Protein AF-A0A0A9Z5I8-F1 (afdb_monomer_lite)

pLDDT: mean 79.28, std 10.94, range [47.28, 94.31]

Structure (mmCIF, N/CA/C/O backbone):
data_AF-A0A0A9Z5I8-F1
#
_entry.id   AF-A0A0A9Z5I8-F1
#
loop_
_atom_site.group_PDB
_atom_site.id
_atom_site.type_symbol
_atom_site.label_atom_id
_atom_site.label_alt_id
_atom_site.label_comp_id
_atom_site.label_asym_id
_atom_site.label_entity_id
_atom_site.label_seq_id
_atom_site.pdbx_PDB_ins_code
_atom_site.Cartn_x
_atom_site.Cartn_y
_atom_site.Cartn_z
_atom_site.occupancy
_atom_site.B_iso_or_equiv
_atom_site.auth_seq_id
_atom_site.auth_comp_id
_atom_site.auth_asym_id
_atom_site.auth_atom_id
_atom_site.pdbx_PDB_model_num
ATOM 1 N N . GLN A 1 1 ? 18.348 8.141 -2.500 1.00 47.28 1 GLN A N 1
ATOM 2 C CA . GLN A 1 1 ? 18.117 7.289 -1.311 1.00 47.28 1 GLN A CA 1
ATOM 3 C C . GLN A 1 1 ? 17.662 5.924 -1.819 1.00 47.28 1 GLN A C 1
ATOM 5 O O . GLN A 1 1 ? 16.894 5.928 -2.778 1.00 47.28 1 GLN A O 1
ATOM 10 N N . PRO A 1 2 ? 18.162 4.792 -1.294 1.00 57.84 2 PRO A N 1
ATOM 11 C CA . PRO A 1 2 ? 17.712 3.471 -1.737 1.00 57.84 2 PRO A CA 1
ATOM 12 C C . PRO A 1 2 ? 16.200 3.335 -1.511 1.00 57.84 2 PRO A C 1
ATOM 14 O O . PRO A 1 2 ? 15.704 3.688 -0.442 1.00 57.84 2 PRO A O 1
ATOM 17 N N . GLN A 1 3 ? 15.467 2.886 -2.532 1.00 61.62 3 GLN A N 1
ATOM 18 C CA . GLN A 1 3 ? 14.035 2.622 -2.409 1.00 61.62 3 GLN A CA 1
ATOM 19 C C . GLN A 1 3 ? 13.841 1.233 -1.800 1.00 61.62 3 GLN A C 1
ATOM 21 O O . GLN A 1 3 ? 14.229 0.231 -2.396 1.00 61.62 3 GLN A O 1
ATOM 26 N N . THR A 1 4 ? 13.246 1.173 -0.612 1.00 70.88 4 THR A N 1
ATOM 27 C CA . THR A 1 4 ? 12.922 -0.095 0.047 1.00 70.88 4 THR A CA 1
ATOM 28 C C . THR A 1 4 ? 11.512 -0.519 -0.342 1.00 70.88 4 THR A C 1
ATOM 30 O O . THR A 1 4 ? 10.542 0.155 0.000 1.00 70.88 4 THR A O 1
ATOM 33 N N . PHE A 1 5 ? 11.387 -1.654 -1.029 1.00 77.62 5 PHE A N 1
ATOM 34 C CA . PHE A 1 5 ? 10.097 -2.298 -1.260 1.00 77.62 5 PHE A CA 1
ATOM 35 C C . PHE A 1 5 ? 9.810 -3.297 -0.139 1.00 77.62 5 PHE A C 1
ATOM 37 O O . PHE A 1 5 ? 10.625 -4.174 0.143 1.00 77.62 5 PHE A O 1
ATOM 44 N N . ILE A 1 6 ? 8.637 -3.185 0.485 1.00 77.94 6 ILE A N 1
ATOM 45 C CA . ILE A 1 6 ? 8.177 -4.130 1.505 1.00 77.94 6 ILE A CA 1
ATOM 46 C C . ILE A 1 6 ? 6.904 -4.791 0.989 1.00 77.94 6 ILE A C 1
ATOM 48 O O . ILE A 1 6 ? 5.877 -4.126 0.830 1.00 77.94 6 ILE A O 1
ATOM 52 N N . SER A 1 7 ? 6.987 -6.099 0.747 1.00 82.00 7 SER A N 1
ATOM 53 C CA . SER A 1 7 ? 5.865 -6.911 0.280 1.00 82.00 7 SER A CA 1
ATOM 54 C C . SER A 1 7 ? 4.723 -6.943 1.298 1.00 82.00 7 SER A C 1
ATOM 56 O O . SER A 1 7 ? 4.945 -7.000 2.507 1.00 82.00 7 SER A O 1
ATOM 58 N N . GLU A 1 8 ? 3.487 -6.950 0.799 1.00 81.00 8 GLU A N 1
ATOM 59 C CA . GLU A 1 8 ? 2.282 -7.173 1.608 1.00 81.00 8 GLU A CA 1
ATOM 60 C C . GLU A 1 8 ? 2.060 -8.657 1.941 1.00 81.00 8 GLU A C 1
ATOM 62 O O . GLU A 1 8 ? 1.270 -8.984 2.824 1.00 81.00 8 GLU A O 1
ATOM 67 N N . THR A 1 9 ? 2.754 -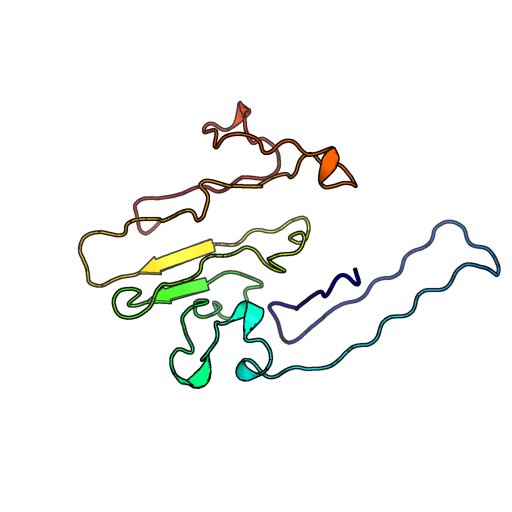9.553 1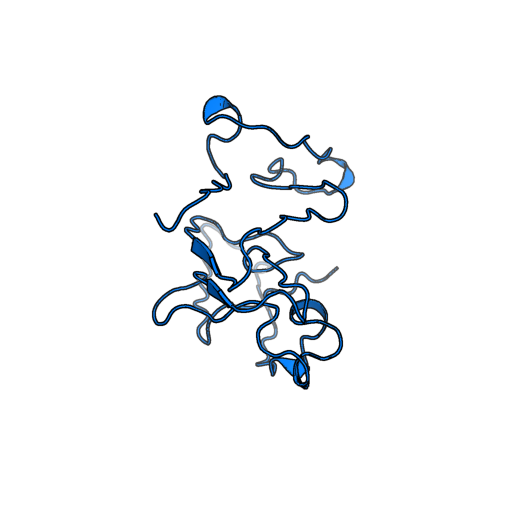.233 1.00 81.50 9 THR A N 1
ATOM 68 C CA . THR A 1 9 ? 2.610 -11.009 1.348 1.00 81.50 9 THR A CA 1
ATOM 69 C C . THR A 1 9 ? 3.960 -11.678 1.602 1.00 81.50 9 THR A C 1
ATOM 71 O O . THR A 1 9 ? 5.017 -11.086 1.372 1.00 81.50 9 THR A O 1
ATOM 74 N N . SER A 1 10 ? 3.943 -12.947 2.009 1.00 83.12 10 SER A N 1
ATOM 75 C CA . SER A 1 10 ? 5.154 -13.759 2.191 1.00 83.12 10 SER A CA 1
ATOM 76 C C . SER A 1 10 ? 5.810 -14.207 0.876 1.00 83.12 10 SER A C 1
ATOM 78 O O . SER A 1 10 ? 6.731 -15.020 0.905 1.00 83.12 10 SER A O 1
ATOM 80 N N . PHE A 1 11 ? 5.330 -13.730 -0.276 1.00 84.25 11 PHE A N 1
ATOM 81 C CA . PHE A 1 11 ? 5.817 -14.123 -1.591 1.00 84.25 11 PHE A CA 1
ATOM 82 C C . PHE A 1 11 ? 6.097 -1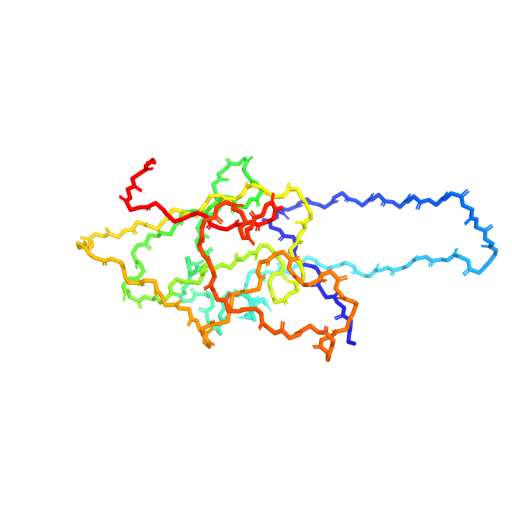2.899 -2.465 1.00 84.25 11 PHE A C 1
ATOM 84 O O . PHE A 1 11 ? 5.276 -11.990 -2.578 1.00 84.25 11 PHE A O 1
ATOM 91 N N . VAL A 1 12 ? 7.254 -12.894 -3.125 1.00 84.69 12 VAL A N 1
ATOM 92 C CA . VAL A 1 12 ? 7.626 -11.878 -4.113 1.00 84.69 12 VAL A CA 1
ATOM 93 C C . VAL A 1 12 ? 8.044 -12.595 -5.387 1.00 84.69 12 VAL A C 1
ATOM 95 O O . VAL A 1 12 ? 8.956 -13.420 -5.369 1.00 84.69 12 VAL A O 1
ATOM 98 N N . LYS A 1 13 ? 7.383 -12.275 -6.503 1.00 86.69 13 LYS A N 1
ATOM 99 C CA . LYS A 1 13 ? 7.808 -12.713 -7.834 1.00 86.69 13 LYS A CA 1
ATOM 100 C C . LYS A 1 13 ? 8.619 -11.602 -8.477 1.00 86.69 13 LYS A C 1
ATOM 102 O O . LYS A 1 13 ? 8.109 -10.505 -8.682 1.00 86.69 13 LYS A O 1
ATOM 107 N N . LEU A 1 14 ? 9.852 -11.917 -8.840 1.00 86.19 14 LEU A N 1
ATOM 108 C CA . LEU A 1 14 ? 10.732 -11.003 -9.551 1.00 86.19 14 LEU A CA 1
ATOM 109 C C . LEU A 1 14 ? 10.783 -11.412 -11.017 1.00 86.19 14 LEU A C 1
ATOM 111 O O . LEU A 1 14 ? 11.018 -12.576 -11.338 1.00 86.19 14 LEU A O 1
ATOM 115 N N . VAL A 1 15 ? 10.512 -10.457 -11.900 1.00 89.06 15 VAL A N 1
ATOM 116 C CA . VAL A 1 15 ? 10.586 -10.643 -13.348 1.00 89.06 15 VAL A CA 1
ATOM 117 C C . VAL A 1 15 ? 11.505 -9.561 -13.883 1.00 89.06 15 VAL A C 1
ATOM 119 O O . VAL A 1 15 ? 11.172 -8.381 -13.822 1.00 89.06 15 VAL A O 1
ATOM 122 N N . PHE A 1 16 ? 12.667 -9.971 -14.376 1.00 87.81 16 PHE A N 1
ATOM 123 C CA . PHE A 1 16 ? 13.596 -9.099 -15.077 1.00 87.81 16 PHE A CA 1
ATOM 124 C C . PHE A 1 16 ? 13.442 -9.347 -16.577 1.00 87.81 16 PHE A C 1
ATOM 126 O O . PHE A 1 16 ? 13.577 -10.483 -17.030 1.00 87.81 16 PHE A O 1
ATOM 133 N N . HIS A 1 17 ? 13.111 -8.299 -17.327 1.00 90.31 17 HIS A N 1
ATOM 134 C CA . HIS A 1 17 ? 12.905 -8.343 -18.775 1.00 90.31 17 HIS A CA 1
ATOM 135 C C . HIS A 1 17 ? 13.755 -7.257 -19.428 1.00 90.31 17 HIS A C 1
ATOM 137 O O . HIS A 1 17 ? 13.739 -6.118 -18.961 1.00 90.31 17 HIS A O 1
ATOM 143 N N . VAL A 1 18 ? 14.484 -7.604 -20.491 1.00 90.19 18 VAL A N 1
ATOM 144 C CA . VAL A 1 18 ? 15.332 -6.667 -21.238 1.00 90.19 18 VAL A CA 1
ATOM 145 C C . VAL A 1 18 ? 15.220 -6.950 -22.729 1.00 90.19 18 VAL A C 1
ATOM 147 O O . VAL A 1 18 ? 15.486 -8.067 -23.165 1.00 90.19 18 VAL A O 1
ATOM 150 N N . ASP A 1 19 ? 14.861 -5.928 -23.505 1.00 92.00 19 ASP A N 1
ATOM 151 C CA . ASP A 1 19 ? 14.715 -6.040 -24.962 1.00 92.00 19 ASP A CA 1
ATOM 152 C C . ASP A 1 19 ? 16.055 -5.927 -25.709 1.00 92.00 19 ASP A C 1
ATOM 154 O O . ASP A 1 19 ? 16.243 -6.547 -26.753 1.00 92.00 19 ASP A O 1
ATOM 158 N N . ASN A 1 20 ? 17.000 -5.139 -25.184 1.00 90.56 20 ASN A N 1
ATOM 159 C CA . ASN A 1 20 ? 18.335 -4.942 -25.752 1.00 90.56 20 ASN A CA 1
ATOM 160 C C . ASN A 1 20 ? 19.336 -4.642 -24.624 1.00 90.56 20 ASN A C 1
ATOM 162 O O . ASN A 1 20 ? 19.046 -3.805 -23.769 1.00 90.56 20 ASN A O 1
ATOM 166 N N . PHE A 1 21 ? 20.490 -5.313 -24.601 1.00 91.56 21 PHE A N 1
ATOM 167 C CA . PHE A 1 21 ? 21.481 -5.173 -23.530 1.00 91.56 21 PHE A CA 1
ATOM 168 C C . PHE A 1 21 ? 22.919 -5.176 -24.047 1.00 91.56 21 PHE A C 1
ATOM 170 O O . PHE A 1 21 ? 23.228 -5.720 -25.107 1.00 91.56 21 PHE A O 1
ATOM 177 N N . THR A 1 22 ? 23.799 -4.585 -23.245 1.00 91.56 22 THR A N 1
ATOM 178 C CA . THR A 1 22 ? 25.256 -4.638 -23.409 1.00 91.56 22 THR A CA 1
ATOM 179 C C . THR A 1 22 ? 25.901 -5.304 -22.194 1.00 91.56 22 THR A C 1
ATOM 181 O O . THR A 1 22 ? 25.255 -5.577 -21.182 1.00 91.56 22 THR A O 1
ATOM 184 N N . ASP A 1 23 ? 27.208 -5.498 -22.264 1.00 85.00 23 ASP A N 1
ATOM 185 C CA . ASP A 1 23 ? 28.110 -5.929 -21.196 1.00 85.00 23 ASP A CA 1
ATOM 186 C C . ASP A 1 23 ? 28.136 -5.001 -19.961 1.00 85.00 23 ASP A C 1
ATOM 188 O O . ASP A 1 23 ? 28.665 -5.380 -18.918 1.00 85.00 23 ASP A O 1
ATOM 192 N N . GLN A 1 24 ? 27.495 -3.829 -20.024 1.00 85.50 24 GLN A N 1
ATOM 193 C CA . GLN A 1 24 ? 27.290 -2.935 -18.876 1.00 85.50 24 GLN A CA 1
ATOM 194 C C . GLN A 1 24 ? 25.885 -3.031 -18.258 1.00 85.50 24 GLN A C 1
ATOM 196 O O . GLN A 1 24 ? 25.515 -2.200 -17.431 1.00 85.50 24 GLN A O 1
ATOM 201 N N . THR A 1 25 ? 25.092 -4.038 -18.633 1.00 86.62 25 THR A N 1
ATOM 202 C CA . THR A 1 25 ? 23.730 -4.222 -18.112 1.00 86.62 25 THR A CA 1
ATOM 203 C C . THR A 1 25 ? 23.726 -5.252 -16.987 1.00 86.62 25 THR A C 1
ATOM 205 O O . THR A 1 25 ? 23.826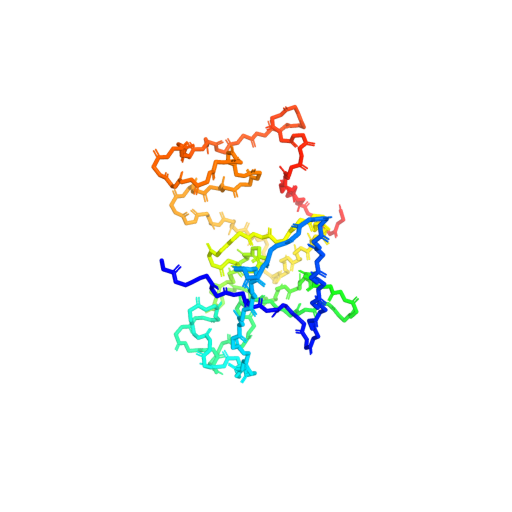 -6.452 -17.231 1.00 86.62 25 THR A O 1
ATOM 208 N N . TYR A 1 26 ? 23.588 -4.797 -15.744 1.00 85.81 26 TYR A N 1
ATOM 209 C CA . TYR A 1 26 ? 23.466 -5.663 -14.571 1.00 85.81 26 TYR A CA 1
ATOM 210 C C . TYR A 1 26 ? 22.397 -5.130 -13.613 1.00 85.81 26 TYR A C 1
ATOM 212 O O . TYR A 1 26 ? 22.154 -3.927 -13.536 1.00 85.81 26 TYR A O 1
ATOM 220 N N . PHE A 1 27 ? 21.759 -6.035 -12.872 1.00 86.56 27 PHE A N 1
ATOM 221 C CA . PHE A 1 27 ? 20.886 -5.696 -11.752 1.00 86.56 27 PHE A CA 1
ATOM 222 C C . PHE A 1 27 ? 21.342 -6.474 -10.519 1.00 86.56 27 PHE A C 1
ATOM 224 O O . PHE A 1 27 ? 21.795 -7.612 -10.622 1.00 86.56 27 PHE A O 1
ATOM 231 N N . SER A 1 28 ? 21.229 -5.852 -9.351 1.00 86.94 28 SER A N 1
ATOM 232 C CA . SER A 1 28 ? 21.475 -6.494 -8.065 1.00 86.94 28 SER A CA 1
ATOM 233 C C . SER A 1 28 ? 20.542 -5.885 -7.029 1.00 86.94 28 SER A C 1
ATOM 235 O O . SER A 1 28 ? 20.273 -4.683 -7.062 1.00 86.94 28 SER A O 1
ATOM 237 N N . PHE A 1 29 ? 20.039 -6.714 -6.126 1.00 86.19 29 PHE A N 1
ATOM 238 C CA . PHE A 1 29 ? 19.320 -6.279 -4.940 1.00 86.19 29 PHE A CA 1
ATOM 239 C C . PHE A 1 29 ? 19.589 -7.274 -3.814 1.00 86.19 29 PHE A C 1
ATOM 241 O O . PHE A 1 29 ? 19.727 -8.476 -4.045 1.00 86.19 29 PHE A O 1
ATOM 248 N N . ASP A 1 30 ? 19.607 -6.764 -2.591 1.00 87.69 30 ASP A N 1
ATOM 249 C CA . ASP A 1 30 ? 19.636 -7.574 -1.383 1.00 87.69 30 ASP A CA 1
ATOM 250 C C . ASP A 1 30 ? 18.207 -7.779 -0.874 1.00 87.69 30 ASP A C 1
ATOM 252 O O . ASP A 1 30 ? 17.387 -6.857 -0.882 1.00 87.69 30 ASP A O 1
ATOM 256 N N . SER A 1 31 ? 17.896 -8.988 -0.407 1.00 86.38 31 SER A N 1
ATOM 257 C CA . SER A 1 31 ? 16.602 -9.299 0.205 1.00 86.38 31 SER A CA 1
ATOM 258 C C . SER A 1 31 ? 16.791 -9.870 1.601 1.00 86.38 31 SER A C 1
ATOM 260 O O . SER A 1 31 ? 17.591 -10.785 1.792 1.00 86.38 31 SER A O 1
ATOM 262 N N . ARG A 1 32 ? 16.003 -9.384 2.560 1.00 86.50 32 ARG A N 1
ATOM 263 C CA . ARG A 1 32 ? 15.940 -9.914 3.924 1.00 86.50 32 ARG A CA 1
ATOM 264 C C . ARG A 1 32 ? 14.489 -10.018 4.375 1.00 86.50 32 ARG A C 1
ATOM 266 O O . ARG A 1 32 ? 13.692 -9.124 4.097 1.00 86.50 32 ARG A O 1
ATOM 273 N N . ALA A 1 33 ? 14.151 -11.122 5.035 1.00 86.00 33 ALA A N 1
ATOM 274 C CA . ALA A 1 33 ? 12.869 -11.258 5.711 1.00 86.00 33 ALA A CA 1
ATOM 275 C C . ALA A 1 33 ? 12.944 -10.516 7.049 1.00 86.00 33 ALA A C 1
ATOM 277 O O . ALA A 1 33 ? 13.856 -10.764 7.833 1.00 86.00 33 ALA A O 1
ATOM 278 N N . GLU A 1 34 ? 11.994 -9.617 7.284 1.00 84.69 34 GLU A N 1
ATOM 279 C CA . GLU A 1 34 ? 11.921 -8.787 8.489 1.00 84.69 34 GLU A CA 1
ATOM 280 C C . GLU A 1 34 ? 10.719 -9.202 9.325 1.00 84.69 34 GLU A C 1
ATOM 282 O O . GLU A 1 34 ? 9.657 -9.522 8.775 1.00 84.69 34 GLU A O 1
ATOM 287 N N . GLN A 1 35 ? 10.850 -9.162 10.649 1.00 82.81 35 GLN A N 1
ATOM 288 C CA . GLN A 1 35 ? 9.698 -9.365 11.519 1.00 82.81 35 GLN A CA 1
ATOM 289 C C . GLN A 1 35 ? 8.884 -8.076 11.599 1.00 82.81 35 GLN A C 1
ATOM 291 O O . GLN A 1 35 ? 9.407 -6.975 11.444 1.00 82.81 35 GLN A O 1
ATOM 296 N N . GLN A 1 36 ? 7.583 -8.190 11.869 1.00 77.44 36 GLN A N 1
ATOM 297 C CA . GLN A 1 36 ? 6.692 -7.027 11.924 1.00 77.44 36 GLN A CA 1
ATOM 298 C C . GLN A 1 36 ? 7.197 -5.944 12.894 1.00 77.44 36 GLN A C 1
ATOM 300 O O . GLN A 1 36 ? 7.028 -4.756 12.616 1.00 77.44 36 GLN A O 1
ATOM 305 N N . PHE A 1 37 ? 7.835 -6.346 14.000 1.00 80.44 37 PHE A N 1
ATOM 306 C CA . PHE A 1 37 ? 8.358 -5.408 14.989 1.00 80.44 37 PHE A CA 1
ATOM 307 C C . PHE A 1 37 ? 9.648 -4.694 14.581 1.00 80.44 37 PHE A C 1
ATOM 309 O O . PHE A 1 37 ? 9.899 -3.592 15.060 1.00 80.44 37 PHE A O 1
ATOM 316 N N . ASP A 1 38 ? 10.404 -5.249 13.635 1.00 82.75 38 ASP A N 1
ATOM 317 C CA . ASP A 1 38 ? 11.602 -4.605 13.087 1.00 82.75 38 ASP A CA 1
ATOM 318 C C . ASP A 1 38 ? 11.237 -3.485 12.094 1.00 82.75 38 ASP A C 1
ATOM 320 O O . ASP A 1 38 ? 12.029 -2.582 11.822 1.00 82.75 38 ASP A O 1
ATOM 324 N N . VAL A 1 39 ? 9.997 -3.485 11.585 1.00 79.06 39 VAL A N 1
ATOM 325 C CA . VAL A 1 39 ? 9.500 -2.526 10.585 1.00 79.06 39 VAL A CA 1
ATOM 326 C C . VAL A 1 39 ? 8.620 -1.442 11.227 1.00 79.06 39 VAL A C 1
ATOM 328 O O . VAL A 1 39 ? 7.506 -1.147 10.779 1.00 79.06 39 VAL A O 1
ATOM 331 N N . TYR A 1 40 ? 9.125 -0.810 12.286 1.00 75.69 40 TYR A N 1
ATOM 332 C CA . TYR A 1 40 ? 8.393 0.201 13.062 1.00 75.69 40 TYR A CA 1
ATOM 333 C C . TYR A 1 40 ? 7.982 1.439 12.239 1.00 75.69 40 TYR A C 1
ATOM 335 O O . TYR A 1 40 ? 6.948 2.049 12.499 1.00 75.69 40 TYR A O 1
ATOM 343 N N . LEU A 1 41 ? 8.725 1.798 11.184 1.00 73.25 41 LEU A N 1
ATOM 344 C CA . LEU A 1 41 ? 8.330 2.880 10.265 1.00 73.25 41 LEU A CA 1
ATOM 345 C C . LEU A 1 41 ? 7.010 2.586 9.534 1.00 73.25 41 LEU A C 1
ATOM 347 O O . LEU A 1 41 ? 6.319 3.503 9.099 1.00 73.25 41 LEU A O 1
ATOM 351 N N . ARG A 1 42 ? 6.653 1.306 9.414 1.00 77.19 42 ARG A N 1
ATOM 352 C CA . ARG A 1 42 ? 5.436 0.836 8.751 1.00 77.19 42 ARG A CA 1
ATOM 353 C C . ARG A 1 42 ? 4.321 0.507 9.740 1.00 77.19 42 ARG A C 1
ATOM 355 O O . ARG A 1 42 ? 3.157 0.760 9.442 1.00 77.19 42 ARG A O 1
ATOM 362 N N . TYR A 1 43 ? 4.655 -0.070 10.896 1.00 78.06 43 TYR A N 1
ATOM 363 C CA . TYR A 1 43 ? 3.671 -0.540 11.882 1.00 78.06 43 TYR A CA 1
ATOM 364 C C . TYR A 1 43 ? 3.546 0.350 13.137 1.00 78.06 43 TYR A C 1
ATOM 366 O O . TYR A 1 43 ? 2.674 0.110 13.973 1.00 78.06 43 TYR A O 1
ATOM 374 N N . GLY A 1 44 ? 4.337 1.421 13.236 1.00 76.75 44 GLY A N 1
ATOM 375 C CA . GLY A 1 44 ? 4.413 2.335 14.381 1.00 76.75 44 GLY A CA 1
ATOM 376 C C . GLY A 1 44 ? 5.583 2.011 15.314 1.00 76.75 44 GLY A C 1
ATOM 377 O O . GLY A 1 44 ? 6.190 0.961 15.187 1.00 76.75 44 GLY A O 1
ATOM 378 N N . GLN A 1 45 ? 5.892 2.899 16.268 1.00 75.81 45 GLN A N 1
ATOM 379 C CA . GLN A 1 45 ? 7.040 2.752 17.187 1.00 75.81 45 GLN A CA 1
ATOM 380 C C . GLN A 1 45 ? 6.975 1.521 18.114 1.00 75.81 45 GLN A C 1
ATOM 382 O O . GLN A 1 45 ? 8.018 1.062 18.558 1.00 75.81 45 GLN A O 1
ATOM 387 N N . HIS A 1 46 ? 5.771 1.004 18.391 1.00 79.56 46 HIS A N 1
ATOM 388 C CA . HIS A 1 46 ? 5.527 -0.139 19.287 1.00 79.56 46 HIS A CA 1
ATOM 389 C C . HIS A 1 46 ? 4.488 -1.107 18.696 1.00 79.56 46 HIS A C 1
ATOM 391 O O . HIS A 1 46 ? 3.342 -1.157 19.162 1.00 79.56 46 HIS A O 1
ATOM 397 N N . PRO A 1 47 ? 4.821 -1.822 17.613 1.00 79.56 47 PRO A N 1
ATOM 398 C CA . PRO A 1 47 ? 3.899 -2.745 16.950 1.00 79.56 47 PRO A CA 1
ATOM 399 C C . PRO A 1 47 ? 3.524 -3.951 17.826 1.00 79.56 47 PRO A C 1
ATOM 401 O O . PRO A 1 47 ? 2.428 -4.485 17.681 1.00 79.56 47 PRO A O 1
ATOM 404 N N . GLU A 1 48 ? 4.372 -4.332 18.781 1.00 82.75 48 GLU A N 1
ATOM 405 C CA . GLU A 1 48 ? 4.128 -5.383 19.773 1.00 82.75 48 GLU A CA 1
ATOM 406 C C . GLU A 1 48 ? 2.967 -5.054 20.717 1.00 82.75 48 GLU A C 1
ATOM 408 O O . GLU A 1 48 ? 2.183 -5.931 21.076 1.00 82.75 48 GLU A O 1
ATOM 413 N N . LEU A 1 49 ? 2.810 -3.779 21.078 1.00 81.25 49 LEU A N 1
ATOM 414 C CA . LEU A 1 49 ? 1.704 -3.326 21.921 1.00 81.25 49 LEU A CA 1
ATOM 415 C C . LEU A 1 49 ? 0.405 -3.204 21.115 1.00 81.25 49 LEU A C 1
ATOM 417 O O . LEU A 1 49 ? -0.692 -3.241 21.675 1.00 81.25 49 LEU A O 1
ATOM 421 N N . TYR A 1 50 ? 0.530 -3.036 19.796 1.00 79.19 50 TYR A N 1
ATOM 422 C CA . TYR A 1 50 ? -0.528 -2.545 18.924 1.00 79.19 50 TYR A CA 1
ATOM 423 C C . TYR A 1 50 ? -0.528 -3.226 17.537 1.00 79.19 50 TYR A C 1
ATOM 425 O O . TYR A 1 50 ? -0.409 -2.555 16.505 1.00 79.19 50 TYR A O 1
ATOM 433 N N . PRO A 1 51 ? -0.705 -4.559 17.476 1.00 76.38 51 PRO A N 1
ATOM 434 C CA . PRO A 1 51 ? -0.403 -5.365 16.286 1.00 76.38 51 PRO A CA 1
ATOM 435 C C . PRO A 1 51 ? -1.319 -5.105 15.080 1.00 76.38 51 PRO A C 1
ATOM 437 O O . PRO A 1 51 ? -0.949 -5.401 13.945 1.00 76.38 51 PRO A O 1
ATOM 440 N N . ASN A 1 52 ? -2.501 -4.515 15.301 1.00 81.38 52 ASN A N 1
ATOM 441 C CA . ASN A 1 52 ? -3.542 -4.346 14.281 1.00 81.38 52 ASN A CA 1
ATOM 442 C C . ASN A 1 52 ? -3.711 -2.900 13.782 1.00 81.38 52 ASN A C 1
ATOM 444 O O . ASN A 1 52 ? -4.671 -2.618 13.066 1.00 81.38 52 ASN A O 1
ATOM 448 N N . ARG A 1 53 ? -2.788 -1.974 14.093 1.00 82.44 53 ARG A N 1
ATOM 449 C CA . ARG A 1 53 ? -2.880 -0.578 13.606 1.00 82.44 53 ARG A CA 1
ATOM 450 C C . ARG A 1 53 ? -2.868 -0.463 12.084 1.00 82.44 53 ARG A C 1
ATOM 452 O O . ARG A 1 53 ? -3.439 0.476 11.542 1.00 82.44 53 ARG A O 1
ATOM 459 N N . ARG A 1 54 ? -2.230 -1.414 11.396 1.00 86.12 54 ARG A N 1
ATOM 460 C CA . ARG A 1 54 ? -2.207 -1.514 9.929 1.00 86.12 54 ARG A CA 1
ATOM 461 C C . ARG A 1 54 ? -3.313 -2.400 9.360 1.00 86.12 54 ARG A C 1
ATOM 463 O O . ARG A 1 54 ? -3.303 -2.613 8.158 1.00 86.12 54 ARG A O 1
ATOM 470 N N . GLY A 1 55 ? -4.258 -2.869 10.178 1.00 88.56 55 GLY A N 1
ATOM 471 C CA . GLY A 1 55 ? -5.355 -3.739 9.757 1.00 88.56 55 GLY A CA 1
ATOM 472 C C . GLY A 1 55 ? -4.908 -5.176 9.489 1.00 88.56 55 GLY A C 1
ATOM 473 O O . GLY A 1 55 ? -3.747 -5.450 9.185 1.00 88.56 55 GLY A O 1
ATOM 474 N N . GLN A 1 56 ? -5.850 -6.106 9.601 1.00 88.56 56 GLN A N 1
ATOM 475 C CA . GLN A 1 56 ? -5.624 -7.518 9.307 1.00 88.56 56 GLN A CA 1
ATOM 476 C C . GLN A 1 56 ? -5.829 -7.764 7.819 1.00 88.56 56 GLN A C 1
ATOM 478 O O . GLN A 1 56 ? -6.852 -7.352 7.270 1.00 88.56 56 GLN A O 1
ATOM 483 N N . ILE A 1 57 ? -4.864 -8.421 7.173 1.00 88.56 57 ILE A N 1
ATOM 484 C CA . ILE A 1 57 ? -4.980 -8.789 5.762 1.00 88.56 57 ILE A CA 1
ATOM 485 C C . ILE A 1 57 ? -6.095 -9.822 5.583 1.00 88.56 57 ILE A C 1
ATOM 487 O O . ILE A 1 57 ? -6.184 -10.788 6.344 1.00 88.56 57 ILE A O 1
ATOM 491 N N . ALA A 1 58 ? -6.965 -9.613 4.596 1.00 90.62 58 ALA A N 1
ATOM 492 C CA . ALA A 1 58 ? -7.984 -10.596 4.271 1.00 90.62 58 ALA A CA 1
ATOM 493 C C . ALA A 1 58 ? -7.304 -11.827 3.638 1.00 90.62 58 ALA A C 1
ATOM 495 O O . ALA A 1 58 ? -6.491 -11.664 2.718 1.00 90.62 58 ALA A O 1
ATOM 496 N N . PRO A 1 59 ? -7.601 -13.053 4.108 1.00 89.62 59 PRO A N 1
ATOM 497 C CA . PRO A 1 59 ? -6.980 -14.263 3.580 1.00 89.62 59 PRO A CA 1
ATOM 498 C C . PRO A 1 59 ? -7.140 -14.379 2.061 1.00 89.62 59 PRO A C 1
ATOM 500 O O . PRO A 1 59 ? -8.226 -14.167 1.531 1.00 89.62 59 PRO A O 1
ATOM 503 N N . GLY A 1 60 ? -6.056 -14.725 1.362 1.00 89.00 60 GLY A N 1
ATOM 504 C CA . GLY A 1 60 ? -6.060 -14.893 -0.097 1.00 89.00 60 GLY A CA 1
ATOM 505 C C . GLY A 1 60 ? -6.042 -13.591 -0.905 1.00 89.00 60 GLY A C 1
ATOM 506 O O . GLY A 1 60 ? -6.075 -13.646 -2.131 1.00 89.00 60 GLY A O 1
ATOM 507 N N . THR A 1 61 ? -5.956 -12.431 -0.252 1.00 90.88 61 THR A N 1
ATOM 508 C CA . THR A 1 61 ? -5.878 -11.126 -0.922 1.00 90.88 61 THR A CA 1
ATOM 509 C C . THR A 1 61 ? -4.470 -10.541 -0.835 1.00 90.88 61 THR A C 1
ATOM 511 O O . THR A 1 61 ? -3.700 -10.873 0.066 1.0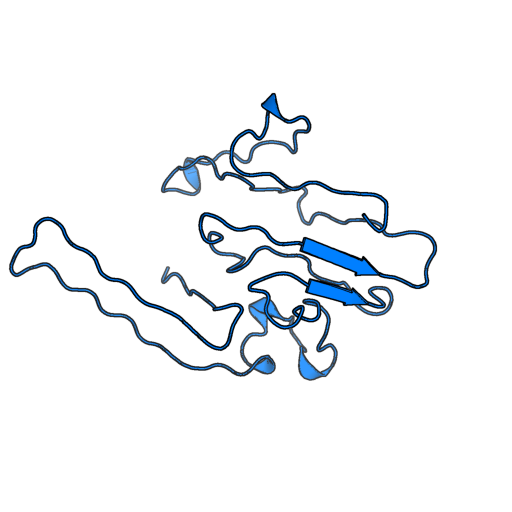0 90.88 61 THR A O 1
ATOM 514 N N . TYR A 1 62 ? -4.119 -9.657 -1.773 1.00 90.00 62 TYR A N 1
ATOM 515 C CA . TYR A 1 62 ? -2.817 -8.981 -1.760 1.00 90.00 62 TYR A CA 1
ATOM 516 C C . TYR A 1 62 ? -2.769 -7.822 -0.755 1.00 90.00 62 TYR A C 1
ATOM 518 O O . TYR A 1 62 ? -1.773 -7.633 -0.066 1.00 90.00 62 TYR A O 1
ATOM 526 N N . CYS A 1 63 ? -3.834 -7.022 -0.690 1.00 91.38 63 CYS A N 1
ATOM 527 C CA . CYS A 1 63 ? -3.845 -5.764 0.056 1.00 91.38 63 CYS A CA 1
ATOM 528 C C . CYS A 1 63 ? -5.200 -5.425 0.682 1.00 91.38 63 CYS A C 1
ATOM 530 O O . CYS A 1 63 ? -5.345 -4.328 1.228 1.00 91.38 63 CYS A O 1
ATOM 532 N N . GLU A 1 64 ? -6.192 -6.319 0.609 1.00 93.94 64 GLU A N 1
ATOM 533 C CA . GLU A 1 64 ? -7.452 -6.062 1.298 1.00 93.94 64 GLU A CA 1
ATOM 534 C C . GLU A 1 64 ? -7.238 -6.192 2.797 1.00 93.94 64 GLU A C 1
ATOM 536 O O . GLU A 1 64 ? -6.578 -7.120 3.273 1.00 93.94 64 GLU A O 1
ATOM 541 N N . ARG A 1 65 ? -7.787 -5.247 3.557 1.00 92.19 65 ARG A N 1
ATOM 542 C CA . ARG A 1 65 ? -7.608 -5.226 5.004 1.00 92.19 65 ARG A CA 1
ATOM 543 C C . ARG A 1 65 ? -8.878 -4.881 5.740 1.00 92.19 65 ARG A C 1
ATOM 545 O O . ARG A 1 65 ? -9.653 -4.032 5.309 1.00 92.19 65 ARG A O 1
ATOM 552 N N . THR A 1 66 ? -9.026 -5.491 6.907 1.00 92.50 66 THR A N 1
ATOM 553 C CA . THR A 1 66 ? -10.063 -5.146 7.875 1.00 92.50 66 THR A CA 1
ATOM 554 C C . THR A 1 66 ? -9.422 -4.511 9.099 1.00 92.50 66 THR A C 1
ATOM 556 O O . THR A 1 66 ? -8.518 -5.073 9.716 1.00 92.50 66 THR A O 1
ATOM 559 N N . PHE A 1 67 ? -9.893 -3.322 9.443 1.00 90.88 67 PHE A N 1
ATOM 560 C CA . PHE A 1 67 ? -9.519 -2.596 10.644 1.00 90.88 67 PHE A CA 1
ATOM 561 C C . PHE A 1 67 ? -10.666 -2.710 11.639 1.00 90.88 67 PHE A C 1
ATOM 563 O O . PHE A 1 67 ? -11.820 -2.472 11.285 1.00 90.88 67 PHE A O 1
ATOM 570 N N . THR A 1 68 ? -10.353 -3.073 12.878 1.00 87.06 68 THR A N 1
ATOM 571 C CA . THR A 1 68 ? -11.340 -3.236 13.948 1.00 87.06 68 THR A CA 1
ATOM 572 C C . THR A 1 68 ? -10.934 -2.423 15.164 1.00 87.06 68 THR A C 1
ATOM 574 O O . THR A 1 68 ? -9.767 -2.439 15.547 1.00 87.06 68 THR A O 1
ATOM 577 N N . ASP A 1 69 ? -11.903 -1.770 15.805 1.00 77.56 69 ASP A N 1
ATOM 578 C CA . ASP A 1 69 ? -11.729 -1.106 17.103 1.00 77.56 69 ASP A CA 1
ATOM 579 C C . ASP A 1 69 ? -10.619 -0.019 17.115 1.00 77.56 69 ASP A C 1
ATOM 581 O O . ASP A 1 69 ? -9.889 0.141 18.096 1.00 77.56 69 ASP A O 1
ATOM 585 N N . CYS A 1 70 ? -10.562 0.818 16.065 1.00 77.25 70 CYS A N 1
ATOM 586 C CA . CYS A 1 70 ? -9.641 1.966 15.888 1.00 77.25 70 CYS A CA 1
ATOM 587 C C . CYS A 1 70 ? -9.786 3.112 16.919 1.00 77.25 70 CYS A C 1
ATOM 589 O O . CYS A 1 70 ? -9.336 4.232 16.695 1.00 77.25 70 CYS A O 1
ATOM 591 N N . ARG A 1 71 ? -10.476 2.867 18.038 1.00 69.44 71 ARG A N 1
ATOM 592 C CA . ARG A 1 71 ? -10.748 3.853 19.092 1.00 69.44 71 ARG A CA 1
ATOM 593 C C . ARG A 1 71 ? -9.582 3.991 20.066 1.00 69.44 71 ARG A C 1
ATOM 595 O O . ARG A 1 71 ? -9.261 5.095 20.479 1.00 69.44 71 ARG A O 1
ATOM 602 N N . LEU A 1 72 ? -9.006 2.864 20.489 1.00 64.50 72 LEU A N 1
ATOM 603 C CA . LEU A 1 72 ? -7.908 2.863 21.464 1.00 64.50 72 LEU A CA 1
ATOM 604 C C . LEU A 1 72 ? -6.565 3.188 20.800 1.00 64.50 72 LEU A C 1
ATOM 606 O O . LEU A 1 72 ? -5.624 3.581 21.481 1.00 64.50 72 LEU A O 1
ATOM 610 N N . GLN A 1 73 ? -6.476 2.996 19.483 1.00 69.56 73 GLN A N 1
ATOM 611 C CA . GLN A 1 73 ? -5.270 3.162 18.683 1.00 69.56 73 GLN A CA 1
ATOM 612 C C . GLN A 1 73 ? -5.656 3.699 17.311 1.00 69.56 73 GLN A C 1
ATOM 614 O O . GLN A 1 73 ? -6.553 3.151 16.670 1.00 69.56 73 GLN A O 1
ATOM 619 N N . THR A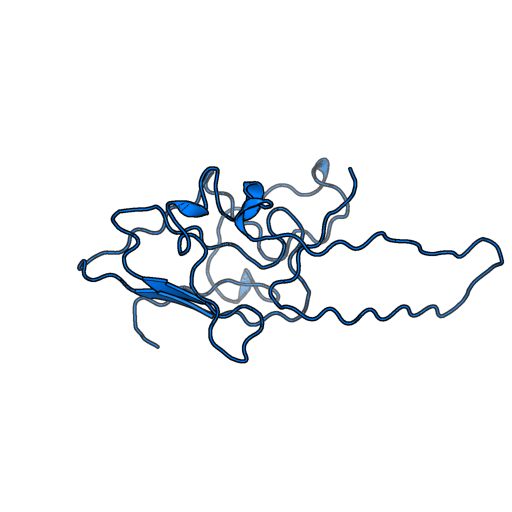 1 74 ? -4.949 4.726 16.845 1.00 76.00 74 THR A N 1
ATOM 620 C CA . THR A 1 74 ? -5.078 5.217 15.473 1.00 76.00 74 THR A CA 1
ATOM 621 C C . THR A 1 74 ? -4.787 4.081 14.494 1.00 76.00 74 THR A C 1
ATOM 623 O O . THR A 1 74 ? -3.706 3.488 14.516 1.00 76.00 74 THR A O 1
ATOM 626 N N . CYS A 1 75 ? -5.764 3.778 13.642 1.00 84.56 75 CYS A N 1
ATOM 627 C CA . CYS A 1 75 ? -5.577 2.896 12.499 1.00 84.56 75 CYS A CA 1
ATOM 628 C C . CYS A 1 75 ? -4.945 3.687 11.357 1.00 84.56 75 CYS A C 1
ATOM 630 O O . CYS A 1 75 ? -5.462 4.728 10.958 1.00 84.56 75 CYS A O 1
ATOM 632 N N . TYR A 1 76 ? -3.851 3.175 10.810 1.00 83.56 76 TYR A N 1
ATOM 633 C CA . TYR A 1 76 ? -3.177 3.771 9.668 1.00 83.56 76 TYR A CA 1
ATOM 634 C C . TYR A 1 76 ? -3.605 3.029 8.411 1.00 83.56 76 TYR A C 1
ATOM 636 O O . TYR A 1 76 ? -3.171 1.900 8.172 1.00 83.56 76 TYR A O 1
ATOM 644 N N . VAL A 1 77 ? -4.451 3.662 7.601 1.00 87.62 77 VAL A N 1
ATOM 645 C CA . VAL A 1 77 ? -4.778 3.196 6.249 1.00 87.62 77 VAL A CA 1
ATOM 646 C C . VAL A 1 77 ? -3.748 3.794 5.300 1.00 87.62 77 VAL A C 1
ATOM 648 O O . VAL A 1 77 ? -3.536 4.998 5.286 1.00 87.62 77 VAL A O 1
ATOM 651 N N . GLN A 1 78 ? -3.056 2.943 4.550 1.00 85.44 78 GLN A N 1
ATOM 652 C CA . GLN A 1 78 ? -1.957 3.344 3.664 1.00 85.44 78 GLN A CA 1
ATOM 653 C C . GLN A 1 78 ? -1.904 2.344 2.519 1.00 85.44 78 GLN A C 1
ATOM 655 O O . GLN A 1 78 ? -2.125 1.147 2.759 1.00 85.44 78 GLN A O 1
ATOM 660 N N . SER A 1 79 ? -1.571 2.829 1.327 1.00 86.88 79 SER A N 1
ATOM 661 C CA . SER A 1 79 ? -1.322 1.997 0.155 1.00 86.88 79 SER A CA 1
ATOM 662 C C . SER A 1 79 ? -0.181 0.997 0.400 1.00 86.88 79 SER A C 1
ATOM 664 O O . SER A 1 79 ? 0.659 1.201 1.289 1.00 86.88 79 SER A O 1
ATOM 666 N N . PRO A 1 80 ? -0.125 -0.101 -0.375 1.00 87.00 80 PRO A N 1
ATOM 667 C CA . PRO A 1 80 ? 1.046 -0.961 -0.385 1.00 87.00 80 PRO A CA 1
ATOM 668 C C . PRO A 1 80 ? 2.310 -0.160 -0.703 1.00 87.00 80 PRO A C 1
ATOM 670 O O . PRO A 1 80 ? 2.273 0.744 -1.534 1.00 87.00 80 PRO A O 1
ATOM 673 N N . ALA A 1 81 ? 3.417 -0.515 -0.055 1.00 82.00 81 ALA A N 1
ATOM 674 C CA . ALA A 1 81 ? 4.722 0.140 -0.191 1.00 82.00 81 ALA A CA 1
ATOM 675 C C . ALA A 1 81 ? 4.842 1.606 0.293 1.00 82.00 81 ALA A C 1
ATOM 677 O O . ALA A 1 81 ? 5.928 2.162 0.153 1.00 82.00 81 ALA A O 1
ATOM 678 N N . TYR A 1 82 ? 3.823 2.215 0.922 1.00 79.38 82 TYR A N 1
ATOM 679 C CA . TYR A 1 82 ? 3.963 3.530 1.579 1.00 79.38 82 TYR A CA 1
ATOM 680 C C . TYR A 1 82 ? 5.174 3.561 2.547 1.00 79.38 82 TYR A C 1
ATOM 682 O O . TYR A 1 82 ? 5.357 2.593 3.296 1.00 79.38 82 TYR A O 1
ATOM 690 N N . PRO A 1 83 ? 5.993 4.637 2.582 1.00 75.12 83 PRO A N 1
ATOM 691 C CA . PRO A 1 83 ? 5.853 5.924 1.876 1.00 75.12 83 PRO A CA 1
ATOM 692 C C . PRO A 1 83 ? 6.381 5.938 0.428 1.00 75.12 83 PRO A C 1
ATOM 694 O O . PRO A 1 83 ? 6.496 6.997 -0.180 1.00 75.12 83 PRO A O 1
ATOM 697 N N . GLY A 1 84 ? 6.738 4.781 -0.127 1.00 75.69 84 GLY A N 1
ATOM 698 C CA . GLY A 1 84 ? 7.098 4.622 -1.532 1.00 75.69 84 GLY A CA 1
ATOM 699 C C . GLY A 1 84 ? 5.893 4.607 -2.479 1.00 75.69 84 GLY A C 1
ATOM 700 O O . GLY A 1 84 ? 4.739 4.775 -2.082 1.00 75.69 84 GLY A O 1
ATOM 701 N N . ILE A 1 85 ? 6.183 4.392 -3.763 1.00 78.06 85 ILE A N 1
ATOM 702 C CA . ILE A 1 85 ? 5.179 4.321 -4.831 1.00 78.06 85 ILE A CA 1
ATOM 703 C C . ILE A 1 85 ? 4.430 2.990 -4.735 1.00 78.06 85 ILE A C 1
ATOM 705 O O . ILE A 1 85 ? 5.044 1.923 -4.663 1.00 78.06 85 ILE A O 1
ATOM 709 N N . TYR A 1 86 ? 3.100 3.046 -4.769 1.00 85.19 86 TYR A N 1
ATOM 710 C CA . TYR A 1 86 ? 2.280 1.842 -4.775 1.00 85.19 86 TYR A CA 1
ATOM 711 C C . TYR A 1 86 ? 2.411 1.086 -6.116 1.00 85.19 86 TYR A C 1
ATOM 713 O O . TYR A 1 86 ? 2.523 1.708 -7.174 1.00 85.19 86 TYR A O 1
ATOM 721 N N . PRO A 1 87 ? 2.406 -0.261 -6.106 1.00 86.00 87 PRO A N 1
ATOM 722 C CA . PRO A 1 87 ? 2.417 -1.072 -7.324 1.00 86.00 87 PRO A CA 1
ATOM 723 C C . PRO A 1 87 ? 1.309 -0.713 -8.326 1.00 86.00 87 PRO A C 1
ATOM 725 O O . PRO A 1 87 ? 0.223 -0.277 -7.953 1.00 86.00 87 PRO A O 1
ATOM 728 N N . ARG A 1 88 ? 1.560 -0.956 -9.616 1.00 85.94 88 ARG A N 1
ATOM 729 C CA . ARG A 1 88 ? 0.544 -0.779 -10.668 1.00 85.94 88 ARG A CA 1
ATOM 730 C C . ARG A 1 88 ? -0.526 -1.872 -10.604 1.00 85.94 88 ARG A C 1
ATOM 732 O O . ARG A 1 88 ? -0.246 -2.979 -10.151 1.00 85.94 88 ARG A O 1
ATOM 739 N N . HIS A 1 89 ? -1.707 -1.575 -11.152 1.00 87.19 89 HIS A N 1
ATOM 740 C CA . HIS A 1 89 ? -2.839 -2.510 -11.271 1.00 87.19 89 HIS A CA 1
ATOM 741 C C . HIS A 1 89 ? -3.319 -3.069 -9.922 1.00 87.19 89 HIS A C 1
ATOM 743 O O . HIS A 1 89 ? -3.583 -4.263 -9.783 1.00 87.19 89 HIS A O 1
ATOM 749 N N . LEU A 1 90 ? -3.419 -2.200 -8.914 1.00 89.06 90 LEU A N 1
ATOM 750 C CA . LEU A 1 90 ? -3.919 -2.570 -7.596 1.00 89.06 90 LEU A CA 1
ATOM 751 C C . LEU A 1 90 ? -5.427 -2.373 -7.480 1.00 89.06 90 LEU A C 1
ATOM 753 O O . LEU A 1 90 ? -5.969 -1.346 -7.876 1.00 89.06 90 LEU A O 1
ATOM 757 N N . HIS A 1 91 ? -6.077 -3.338 -6.836 1.00 93.12 91 HIS A N 1
ATOM 758 C CA . HIS A 1 91 ? -7.457 -3.230 -6.386 1.00 93.12 91 HIS A CA 1
ATOM 759 C C . HIS A 1 91 ? -7.516 -3.645 -4.913 1.00 93.12 91 HIS A C 1
ATOM 761 O O . HIS A 1 91 ? -7.531 -4.831 -4.592 1.00 93.12 91 HIS A O 1
ATOM 767 N N . CYS A 1 92 ? -7.462 -2.657 -4.016 1.00 93.50 92 CYS A N 1
ATOM 768 C CA . CYS A 1 92 ? -7.419 -2.874 -2.571 1.00 93.50 92 CYS A CA 1
ATOM 769 C C . CYS A 1 92 ? -8.699 -2.366 -1.913 1.00 93.50 92 CYS A C 1
ATOM 771 O O . CYS A 1 92 ? -9.098 -1.221 -2.129 1.00 93.50 92 CYS A O 1
ATOM 773 N N . THR A 1 93 ? -9.289 -3.183 -1.045 1.00 94.31 93 THR A N 1
ATOM 774 C CA . THR A 1 93 ? -10.445 -2.803 -0.228 1.00 94.31 93 THR A CA 1
ATOM 775 C C . THR A 1 93 ? -10.034 -2.691 1.236 1.00 94.31 93 THR A C 1
ATOM 777 O O . THR A 1 93 ? -9.541 -3.648 1.833 1.00 94.31 93 THR A O 1
ATOM 780 N N . TYR A 1 94 ? -10.261 -1.521 1.831 1.00 92.94 94 TYR A N 1
ATOM 781 C CA . TYR A 1 94 ? -9.999 -1.264 3.247 1.00 92.94 94 TYR A CA 1
ATOM 782 C C . TYR A 1 94 ? -11.325 -1.116 3.987 1.00 92.94 94 TYR A C 1
ATOM 784 O O . TYR A 1 94 ? -12.070 -0.169 3.753 1.00 92.94 94 TYR A O 1
ATOM 792 N N . LYS A 1 95 ? -11.624 -2.055 4.884 1.00 92.25 95 LYS A N 1
ATOM 793 C CA . LYS A 1 95 ? -12.864 -2.078 5.667 1.00 92.25 95 LYS A CA 1
ATOM 794 C C . LYS A 1 95 ? -12.576 -1.559 7.066 1.00 92.25 95 LYS A C 1
ATOM 796 O O . LYS A 1 95 ? -11.924 -2.245 7.850 1.00 92.25 95 LYS A O 1
ATOM 801 N N . LEU A 1 96 ? -13.040 -0.353 7.377 1.00 90.00 96 LEU A N 1
ATOM 802 C CA . LEU A 1 96 ? -12.942 0.208 8.722 1.00 90.00 96 LEU A CA 1
ATOM 803 C C . LEU A 1 96 ? -14.217 -0.121 9.494 1.00 90.00 96 LEU A C 1
ATOM 805 O O . LEU A 1 96 ? -15.280 0.413 9.204 1.00 90.00 96 LEU A O 1
ATOM 809 N N . ASN A 1 97 ? -14.104 -1.008 10.478 1.00 87.50 97 ASN A N 1
ATOM 810 C CA . ASN A 1 97 ? -15.206 -1.412 11.336 1.00 87.50 97 ASN A CA 1
ATOM 811 C C . ASN A 1 97 ? -14.949 -0.945 12.774 1.00 87.50 97 ASN A C 1
ATOM 813 O O . ASN A 1 97 ? -13.898 -1.199 13.367 1.00 87.50 97 ASN A O 1
ATOM 817 N N . THR A 1 98 ? -15.923 -0.264 13.362 1.00 81.62 98 THR A N 1
ATOM 818 C CA . THR A 1 98 ? -15.876 0.171 14.755 1.00 81.62 98 THR A CA 1
ATOM 819 C C . THR A 1 98 ? -17.233 -0.050 15.401 1.00 81.62 98 THR A C 1
ATOM 821 O O . THR A 1 98 ? -18.268 0.024 14.750 1.00 81.62 98 THR A O 1
ATOM 824 N N . ARG A 1 99 ? -17.235 -0.288 16.714 1.00 81.38 99 ARG A N 1
ATOM 825 C CA . ARG A 1 99 ? -18.473 -0.365 17.506 1.00 81.38 99 ARG A CA 1
ATOM 826 C C . ARG A 1 99 ? -19.081 1.012 17.794 1.00 81.38 99 ARG A C 1
ATOM 828 O O . ARG A 1 99 ? -20.134 1.095 18.413 1.00 81.38 99 ARG A O 1
ATOM 835 N N . GLN A 1 100 ? -18.379 2.084 17.429 1.00 81.00 100 GLN A N 1
ATOM 836 C CA . GLN A 1 100 ? -18.838 3.461 17.589 1.00 81.00 100 GLN A CA 1
ATOM 837 C C . GLN A 1 100 ? -19.717 3.889 16.403 1.00 81.00 100 GLN A C 1
ATOM 839 O O . GLN A 1 100 ? -19.525 3.395 15.297 1.00 81.00 100 GLN A O 1
ATOM 844 N N . PRO A 1 101 ? -20.649 4.834 16.596 1.00 81.50 101 PRO A N 1
ATOM 845 C CA . PRO A 1 101 ? -21.554 5.263 15.529 1.00 81.50 101 PRO A CA 1
ATOM 846 C C . PRO A 1 101 ? -20.875 6.093 14.431 1.00 81.50 101 PRO A C 1
ATOM 848 O O . PRO A 1 101 ? -21.450 6.256 13.363 1.00 81.50 101 PRO A O 1
ATOM 851 N N . PHE A 1 102 ? -19.674 6.630 14.677 1.00 81.69 102 PHE A N 1
ATOM 852 C CA . PHE A 1 102 ? -19.007 7.550 13.756 1.00 81.69 102 PHE A CA 1
ATOM 853 C C . PHE A 1 102 ? -17.538 7.178 13.548 1.00 81.69 102 PHE A C 1
ATOM 855 O O . PHE A 1 102 ? -16.815 6.890 14.506 1.00 81.69 102 PHE A O 1
ATOM 862 N N . ILE A 1 103 ? -17.086 7.255 12.294 1.00 83.56 103 ILE A N 1
ATOM 863 C CA . ILE A 1 103 ? -15.678 7.158 11.900 1.00 83.56 103 ILE A CA 1
ATOM 864 C C . ILE A 1 103 ? -15.289 8.488 11.259 1.00 83.56 103 ILE A C 1
ATOM 866 O O . ILE A 1 103 ? -15.826 8.864 10.221 1.00 83.56 103 ILE A O 1
ATOM 870 N N . LYS A 1 104 ? -14.333 9.198 11.862 1.00 83.81 104 LYS A N 1
ATOM 871 C CA . LYS A 1 104 ? -13.711 10.367 11.235 1.00 83.81 104 LYS A CA 1
ATOM 872 C C . LYS A 1 104 ? -12.459 9.917 10.490 1.00 83.81 104 LYS A C 1
ATOM 874 O O . LYS A 1 104 ? -11.538 9.390 11.110 1.00 83.81 104 LYS A O 1
ATOM 879 N N . LEU A 1 105 ? -12.415 10.150 9.182 1.00 81.25 105 LEU A N 1
ATOM 880 C CA . LEU A 1 105 ? -11.205 9.957 8.388 1.00 81.25 105 LEU A CA 1
ATOM 881 C C . LEU A 1 105 ? -10.310 11.188 8.560 1.00 81.25 105 LEU A C 1
ATOM 883 O O . LEU A 1 105 ? -10.730 12.310 8.282 1.00 81.25 105 LEU A O 1
ATOM 887 N N . TYR A 1 106 ? -9.101 10.978 9.075 1.00 79.06 106 TYR A N 1
ATOM 888 C CA . TYR A 1 106 ? -8.084 12.017 9.198 1.00 79.06 106 TYR A CA 1
ATOM 889 C C . TYR A 1 106 ? -7.031 11.803 8.115 1.00 79.06 106 TYR A C 1
ATOM 891 O O . TYR A 1 106 ? -6.461 10.717 8.020 1.00 79.06 106 TYR A O 1
ATOM 899 N N . ILE A 1 107 ? -6.796 12.831 7.305 1.00 74.88 107 ILE A N 1
ATOM 900 C CA . ILE A 1 107 ? -5.749 12.844 6.287 1.00 74.88 107 ILE A CA 1
ATOM 901 C C . ILE A 1 107 ? -4.628 13.707 6.850 1.00 74.88 107 ILE A C 1
ATOM 903 O O . ILE A 1 107 ? -4.801 14.910 7.041 1.00 74.88 107 ILE A O 1
ATOM 907 N N . GLU A 1 108 ? -3.504 13.078 7.174 1.00 66.94 108 GLU A N 1
ATOM 908 C CA . GLU A 1 108 ? -2.335 13.793 7.675 1.00 66.94 108 GLU A CA 1
ATOM 909 C C . GLU A 1 108 ? -1.812 14.744 6.588 1.00 66.94 108 GLU A C 1
ATOM 911 O O . GLU A 1 108 ? -1.684 14.356 5.429 1.00 66.94 108 GLU A O 1
ATOM 916 N N . ASN A 1 109 ? -1.573 16.003 6.961 1.00 64.12 109 ASN A N 1
ATOM 917 C CA . ASN A 1 109 ? -1.138 17.092 6.075 1.00 64.12 109 ASN A CA 1
ATOM 918 C C . ASN A 1 109 ? -2.100 17.452 4.926 1.00 64.12 109 ASN A C 1
ATOM 920 O O . ASN A 1 109 ? -1.709 18.210 4.051 1.00 64.12 109 ASN A O 1
ATOM 924 N N . GLU A 1 110 ? -3.339 16.938 4.914 1.00 61.81 110 GLU A N 1
ATOM 925 C CA . GLU A 1 110 ? -4.304 17.125 3.806 1.00 61.81 110 GLU A CA 1
ATOM 926 C C . GLU A 1 110 ? -3.772 16.665 2.432 1.00 61.81 110 GLU A C 1
ATOM 928 O O . GLU A 1 110 ? -4.319 16.990 1.377 1.00 61.81 110 GLU A O 1
ATOM 933 N N . GLU A 1 111 ? -2.706 15.868 2.438 1.00 56.59 111 GLU A N 1
ATOM 934 C CA . GLU A 1 111 ? -1.948 15.508 1.254 1.00 56.59 111 GLU A CA 1
ATOM 935 C C . GLU A 1 111 ? -2.361 14.116 0.767 1.00 56.59 111 GLU A C 1
ATOM 937 O O . GLU A 1 111 ? -2.112 13.096 1.408 1.00 56.59 111 GLU A O 1
ATOM 942 N N . PHE A 1 112 ? -3.016 14.074 -0.396 1.00 65.31 112 PHE A N 1
ATOM 943 C CA . PHE A 1 112 ? -3.519 12.848 -1.009 1.00 65.31 112 PHE A CA 1
ATOM 944 C C . PHE A 1 112 ? -2.919 12.685 -2.410 1.00 65.31 112 PHE A C 1
ATOM 946 O O . PHE A 1 112 ? -3.392 13.279 -3.375 1.00 65.31 112 PHE A O 1
ATOM 953 N N . ASN A 1 113 ? -1.849 11.895 -2.529 1.00 64.06 113 ASN A N 1
ATOM 954 C CA . ASN A 1 113 ? -1.154 11.685 -3.801 1.00 64.06 113 ASN A CA 1
ATOM 955 C C . ASN A 1 113 ? -1.567 10.349 -4.440 1.00 64.06 113 ASN A C 1
ATOM 957 O O . ASN A 1 113 ? -0.872 9.339 -4.315 1.00 64.06 113 ASN A O 1
ATOM 961 N N . ILE A 1 114 ? -2.736 10.344 -5.083 1.00 71.00 114 ILE A N 1
ATOM 962 C CA . ILE A 1 114 ? -3.179 9.251 -5.961 1.00 71.00 114 ILE A CA 1
ATOM 963 C C . ILE A 1 114 ? -2.899 9.658 -7.412 1.00 71.00 114 ILE A C 1
ATOM 965 O O . ILE A 1 114 ? -3.007 10.835 -7.744 1.00 71.00 114 ILE A O 1
ATOM 969 N N . ASP A 1 115 ? -2.559 8.689 -8.260 1.00 65.56 115 ASP A N 1
ATOM 970 C CA . ASP A 1 115 ? -2.149 8.818 -9.672 1.00 65.56 115 ASP A CA 1
ATOM 971 C C . ASP A 1 115 ? -0.743 9.417 -9.855 1.00 65.56 115 ASP A C 1
ATOM 973 O O . ASP A 1 115 ? -0.137 9.328 -10.928 1.00 65.56 115 ASP A O 1
ATOM 977 N N . GLY A 1 116 ? -0.160 9.992 -8.793 1.00 60.25 116 GLY A N 1
ATOM 978 C CA . GLY A 1 116 ? 1.066 10.770 -8.927 1.00 60.25 116 GLY A CA 1
ATOM 979 C C . GLY A 1 116 ? 0.866 11.930 -9.907 1.00 60.25 116 GLY A C 1
ATOM 980 O O . GLY A 1 116 ? -0.222 12.183 -10.417 1.00 60.25 116 GLY A O 1
ATOM 981 N N . GLN A 1 117 ? 1.943 12.626 -10.264 1.00 53.84 117 GLN A N 1
ATOM 982 C CA . GLN A 1 117 ? 1.955 13.371 -11.532 1.00 53.84 117 GLN A CA 1
ATOM 983 C C . GLN A 1 117 ? 2.689 12.617 -12.647 1.00 53.84 117 GLN A C 1
ATOM 985 O O . GLN A 1 117 ? 3.008 13.202 -13.674 1.00 53.84 117 GLN A O 1
ATOM 990 N N . ARG A 1 118 ? 2.966 11.314 -12.475 1.00 55.91 118 ARG A N 1
ATOM 991 C CA . ARG A 1 118 ? 3.871 10.543 -13.353 1.00 55.91 118 ARG A CA 1
ATOM 992 C C . ARG A 1 118 ? 5.234 11.227 -13.577 1.00 55.91 118 ARG A C 1
ATOM 994 O O . ARG A 1 118 ? 5.891 10.948 -14.574 1.00 55.91 118 ARG A O 1
ATOM 1001 N N . CYS A 1 119 ? 5.664 12.115 -12.680 1.00 53.12 119 CYS A N 1
ATOM 1002 C CA . CYS A 1 119 ? 6.967 12.766 -12.778 1.00 53.12 119 CYS A CA 1
ATOM 1003 C C . CYS A 1 119 ? 8.009 11.976 -11.982 1.00 53.12 119 CYS A C 1
ATOM 1005 O O . CYS A 1 119 ? 7.718 11.421 -10.924 1.00 53.12 119 CYS A O 1
ATOM 1007 N N . GLU A 1 120 ? 9.244 11.977 -12.473 1.00 54.34 120 GLU A N 1
ATOM 1008 C CA . GLU A 1 120 ? 10.362 11.244 -11.869 1.00 54.34 120 GLU A CA 1
ATOM 1009 C C . GLU A 1 120 ? 10.960 11.952 -10.634 1.00 54.34 120 GLU A C 1
ATOM 1011 O O . GLU A 1 120 ? 11.679 11.322 -9.863 1.00 54.34 120 GLU A O 1
ATOM 1016 N N . ASN A 1 121 ? 10.640 13.237 -10.402 1.00 51.75 121 ASN A N 1
ATOM 1017 C CA . ASN A 1 121 ? 11.218 14.058 -9.329 1.00 51.75 121 ASN A CA 1
ATOM 1018 C C . ASN A 1 121 ? 10.163 14.768 -8.455 1.00 51.75 121 ASN A C 1
ATOM 1020 O O . ASN A 1 121 ? 9.241 15.412 -8.961 1.00 51.75 121 ASN A O 1
ATOM 1024 N N . ILE A 1 122 ? 10.374 14.742 -7.130 1.00 50.91 122 ILE A N 1
ATOM 1025 C CA . ILE A 1 122 ? 9.530 15.390 -6.099 1.00 50.91 122 ILE A CA 1
ATOM 1026 C C . ILE A 1 122 ? 9.416 16.915 -6.288 1.00 50.91 122 ILE A C 1
ATOM 1028 O O . ILE A 1 122 ? 8.350 17.476 -6.069 1.00 50.91 122 ILE A O 1
ATOM 1032 N N . MET A 1 123 ? 10.465 17.580 -6.786 1.00 58.38 123 MET A N 1
ATOM 1033 C CA . MET A 1 123 ? 10.459 19.030 -7.060 1.00 58.38 123 MET A CA 1
ATOM 1034 C C . MET A 1 123 ? 9.595 19.427 -8.274 1.00 58.38 123 MET A C 1
ATOM 1036 O O . MET A 1 123 ? 9.256 20.595 -8.429 1.00 58.38 123 MET A O 1
ATOM 1040 N N . THR A 1 124 ? 9.235 18.468 -9.134 1.00 56.75 124 THR A N 1
ATOM 1041 C CA . THR A 1 124 ? 8.399 18.663 -10.339 1.00 56.75 124 THR A CA 1
ATOM 1042 C C . THR A 1 124 ? 6.988 18.084 -10.200 1.00 56.75 124 THR A C 1
ATOM 1044 O O . THR A 1 124 ? 6.242 18.070 -11.173 1.00 56.75 124 THR A O 1
ATOM 1047 N N . CYS A 1 125 ? 6.615 17.608 -9.007 1.00 59.06 125 CYS A N 1
ATOM 1048 C CA . CYS A 1 125 ? 5.278 17.108 -8.681 1.00 59.06 125 CYS A CA 1
ATOM 1049 C C . CYS A 1 125 ? 4.581 18.074 -7.707 1.00 59.06 125 CYS A C 1
ATOM 1051 O O . CYS A 1 125 ? 4.509 17.763 -6.517 1.00 59.06 125 CYS A O 1
ATOM 1053 N N . PRO A 1 126 ? 4.067 19.243 -8.134 1.00 59.78 126 PRO A N 1
ATOM 1054 C CA . PRO A 1 126 ? 3.194 20.019 -7.263 1.00 59.78 126 PRO A CA 1
ATOM 1055 C C . PRO A 1 126 ? 2.020 19.145 -6.803 1.00 59.78 126 PRO A C 1
ATOM 1057 O O . PRO A 1 126 ? 1.324 18.532 -7.617 1.00 59.78 126 PRO A O 1
ATOM 1060 N N . MET A 1 127 ? 1.823 19.055 -5.489 1.00 60.53 127 MET A N 1
ATOM 1061 C CA . MET A 1 127 ? 0.722 18.295 -4.903 1.00 60.53 127 MET A CA 1
ATOM 1062 C C . MET A 1 127 ? -0.602 18.798 -5.480 1.00 60.53 127 MET A C 1
ATOM 1064 O O . MET A 1 127 ? -0.871 20.001 -5.489 1.00 60.53 127 MET A O 1
ATOM 1068 N N . ARG A 1 128 ? -1.412 17.884 -6.022 1.00 64.19 128 ARG A N 1
ATOM 1069 C CA . ARG A 1 128 ? -2.752 18.234 -6.498 1.00 64.19 128 ARG A CA 1
ATOM 1070 C C . ARG A 1 128 ? -3.690 18.320 -5.294 1.00 64.19 128 ARG A C 1
ATOM 1072 O O . ARG A 1 128 ? -3.585 17.478 -4.402 1.00 64.19 128 ARG A O 1
ATOM 1079 N N . PRO A 1 129 ? -4.606 19.301 -5.259 1.00 66.12 129 PRO A N 1
ATOM 1080 C CA . PRO A 1 129 ? -5.636 19.323 -4.235 1.00 66.12 129 PRO A CA 1
ATOM 1081 C C . PRO A 1 129 ? -6.519 18.080 -4.361 1.00 66.12 129 PRO A C 1
ATOM 1083 O O . PRO A 1 129 ? -6.705 17.535 -5.454 1.00 66.12 129 PRO A O 1
ATOM 1086 N N . ILE A 1 130 ? -7.095 17.662 -3.237 1.00 68.81 130 ILE A N 1
ATOM 1087 C CA . ILE A 1 130 ? -8.078 16.581 -3.203 1.00 68.81 130 ILE A CA 1
ATOM 1088 C C . ILE A 1 130 ? -9.253 16.979 -4.101 1.00 68.81 130 ILE A C 1
ATOM 1090 O O . ILE A 1 130 ? -9.906 17.999 -3.877 1.00 68.81 130 ILE A O 1
ATOM 1094 N N . SER A 1 131 ? -9.510 16.175 -5.130 1.00 70.50 131 SER A N 1
ATOM 1095 C CA . SER A 1 131 ? -10.619 16.371 -6.063 1.00 70.50 131 SER A CA 1
ATOM 1096 C C . SER A 1 131 ? -11.572 15.180 -6.011 1.00 70.50 131 SER A C 1
ATOM 1098 O O . SER A 1 131 ? -11.235 14.110 -5.505 1.00 70.50 131 SER A O 1
ATOM 1100 N N . SER A 1 132 ? -12.799 15.385 -6.485 1.00 74.12 132 SER A N 1
ATOM 1101 C CA . SER A 1 132 ? -13.836 14.353 -6.525 1.00 74.12 132 SER A CA 1
ATOM 1102 C C . SER A 1 132 ? -14.487 14.305 -7.905 1.00 74.12 132 SER A C 1
ATOM 1104 O O . SER A 1 132 ? -14.474 15.290 -8.641 1.00 74.12 132 SER A O 1
ATOM 1106 N N . GLY A 1 133 ? -15.051 13.152 -8.264 1.00 78.25 133 GLY A N 1
ATOM 1107 C CA . GLY A 1 133 ? -15.658 12.914 -9.575 1.00 78.25 133 GLY A CA 1
ATOM 1108 C C . GLY A 1 133 ? -14.747 12.128 -10.519 1.00 78.25 133 GLY A C 1
ATOM 1109 O O . GLY A 1 133 ? -13.532 12.310 -10.538 1.00 78.25 133 GLY A O 1
ATOM 1110 N N . ALA A 1 134 ? -15.352 11.234 -11.304 1.00 77.75 134 ALA A N 1
ATOM 1111 C CA . ALA A 1 134 ? -14.630 10.293 -12.164 1.00 77.75 134 ALA A CA 1
ATOM 1112 C C . ALA A 1 134 ? -13.764 10.981 -13.234 1.00 77.75 134 ALA A C 1
ATOM 1114 O O . ALA A 1 134 ? -12.746 10.432 -13.641 1.00 77.75 134 ALA A O 1
ATOM 1115 N N . GLU A 1 135 ? -14.136 12.192 -13.654 1.00 82.25 135 GLU A N 1
ATOM 1116 C CA . GLU A 1 135 ? -13.384 12.961 -14.653 1.00 82.25 135 GLU A CA 1
ATOM 1117 C C . GLU A 1 135 ? -12.033 13.468 -14.129 1.00 82.25 135 GLU A C 1
ATOM 1119 O O . GLU A 1 135 ? -11.090 13.619 -14.902 1.00 82.25 135 GLU A O 1
ATOM 1124 N N . HIS A 1 136 ? -11.910 13.685 -12.816 1.00 77.75 136 HIS A N 1
ATOM 1125 C CA . HIS A 1 136 ? -10.685 14.203 -12.202 1.00 77.75 136 HIS A CA 1
ATOM 1126 C C . HIS A 1 136 ? -9.678 13.104 -11.830 1.00 77.75 136 HIS A C 1
ATOM 1128 O O . HIS A 1 136 ? -8.490 13.389 -11.679 1.00 77.75 136 HIS A O 1
ATOM 1134 N N . CYS A 1 137 ? -10.132 11.851 -11.710 1.00 78.25 137 CYS A N 1
ATOM 1135 C CA . CYS A 1 137 ? -9.301 10.696 -11.351 1.00 78.25 137 CYS A CA 1
ATOM 1136 C C . CYS A 1 137 ? -9.587 9.490 -12.274 1.00 78.25 137 CYS A C 1
ATOM 1138 O O . CYS A 1 137 ? -10.132 8.482 -11.815 1.00 78.25 137 CYS A O 1
ATOM 1140 N N . PRO A 1 138 ? -9.266 9.578 -13.581 1.00 82.38 138 PRO A N 1
ATOM 1141 C CA . PRO A 1 138 ? -9.641 8.553 -14.559 1.00 82.38 138 PRO A CA 1
ATOM 1142 C C . PRO A 1 138 ? -8.783 7.280 -14.499 1.00 82.38 138 PRO A C 1
ATOM 1144 O O . PRO A 1 138 ? -9.203 6.250 -15.024 1.00 82.38 138 PRO A O 1
ATOM 1147 N N . TYR A 1 139 ? -7.588 7.345 -13.899 1.00 84.50 139 TYR A N 1
ATOM 1148 C CA . TYR A 1 139 ? -6.651 6.220 -13.817 1.00 84.50 139 TYR A CA 1
ATOM 1149 C C . TYR A 1 139 ? -6.652 5.615 -12.415 1.00 84.50 139 TYR A C 1
ATOM 1151 O O . TYR A 1 139 ? -7.275 4.578 -12.189 1.00 84.50 139 TYR A O 1
ATOM 1159 N N . ASP A 1 140 ? -6.017 6.307 -11.471 1.00 85.56 140 ASP A N 1
ATOM 1160 C CA . ASP A 1 140 ? -5.947 5.886 -10.082 1.00 85.56 140 ASP A CA 1
ATOM 1161 C C . ASP A 1 140 ? -6.897 6.748 -9.244 1.00 85.56 140 ASP A C 1
ATOM 1163 O O . ASP A 1 140 ? -6.952 7.971 -9.386 1.00 85.56 140 ASP A O 1
ATOM 1167 N N . TYR A 1 141 ? -7.650 6.116 -8.347 1.00 87.19 141 TYR A N 1
ATOM 1168 C CA . TYR A 1 141 ? -8.592 6.802 -7.467 1.00 87.19 141 TYR A CA 1
ATOM 1169 C C . TYR A 1 141 ? -8.747 6.059 -6.140 1.00 87.19 141 TYR A C 1
ATOM 1171 O O . TYR A 1 141 ? -8.460 4.866 -6.030 1.00 87.19 141 TYR A O 1
ATOM 1179 N N . ILE A 1 142 ? -9.299 6.746 -5.140 1.00 86.38 142 ILE A N 1
ATOM 1180 C CA . ILE A 1 142 ? -9.875 6.111 -3.954 1.00 86.38 142 ILE A CA 1
ATOM 1181 C C . ILE A 1 142 ? -11.354 6.462 -3.894 1.00 86.38 142 ILE A C 1
ATOM 1183 O O . ILE A 1 142 ? -11.737 7.624 -4.006 1.00 86.38 142 ILE A O 1
ATOM 1187 N N . LYS A 1 143 ? -12.187 5.435 -3.722 1.00 87.81 143 LYS A N 1
ATOM 1188 C CA . LYS A 1 143 ? -13.620 5.586 -3.469 1.00 87.81 143 LYS A CA 1
ATOM 1189 C C . LYS A 1 143 ? -13.878 5.317 -1.997 1.00 87.81 143 LYS A C 1
ATOM 1191 O O . LYS A 1 143 ? -13.401 4.322 -1.455 1.00 87.81 143 LYS A O 1
ATOM 1196 N N . ILE A 1 144 ? -14.617 6.223 -1.371 1.00 87.31 144 ILE A N 1
ATOM 1197 C CA . ILE A 1 144 ? -15.046 6.107 0.018 1.00 87.31 144 ILE A CA 1
ATOM 1198 C C . ILE A 1 144 ? -16.542 5.828 -0.009 1.00 87.31 144 ILE A C 1
ATOM 1200 O O . ILE A 1 144 ? -17.298 6.582 -0.618 1.00 87.31 144 ILE A O 1
ATOM 1204 N N . TYR A 1 145 ? -16.941 4.745 0.645 1.00 89.12 145 TYR A N 1
ATOM 1205 C CA . TYR A 1 145 ? -18.332 4.340 0.782 1.00 89.12 145 TYR A CA 1
ATOM 1206 C C . TYR A 1 145 ? -18.709 4.430 2.260 1.00 89.12 145 TYR A C 1
ATOM 1208 O O . TYR A 1 145 ? -18.018 3.865 3.108 1.00 89.12 145 TYR A O 1
ATOM 1216 N N . ASP A 1 146 ? -19.779 5.163 2.568 1.00 87.44 146 ASP A N 1
ATOM 1217 C CA . ASP A 1 146 ? -20.365 5.206 3.912 1.00 87.44 146 ASP A CA 1
ATOM 1218 C C . ASP A 1 146 ? -21.355 4.044 4.063 1.00 87.44 146 ASP A C 1
ATOM 1220 O O . ASP A 1 146 ? -22.568 4.193 3.913 1.00 87.44 146 ASP A O 1
ATOM 1224 N N . GLY A 1 147 ? -20.814 2.838 4.227 1.00 79.75 147 GLY A N 1
ATOM 1225 C CA . GLY A 1 147 ? -21.607 1.617 4.212 1.00 79.75 147 GLY A CA 1
ATOM 1226 C C . GLY A 1 147 ? -20.761 0.356 4.117 1.00 79.75 147 GLY A C 1
ATOM 1227 O O . GLY A 1 147 ? -19.534 0.402 4.036 1.00 79.75 147 GLY A O 1
ATOM 1228 N N . LYS A 1 148 ? -21.435 -0.795 4.176 1.00 70.94 148 LYS A N 1
ATOM 1229 C CA . LYS A 1 148 ? -20.779 -2.107 4.139 1.00 70.94 148 LYS A CA 1
ATOM 1230 C C . LYS A 1 148 ? -20.417 -2.554 2.717 1.00 70.94 148 LYS A C 1
ATOM 1232 O O . LYS A 1 148 ? -19.500 -3.365 2.596 1.00 70.94 148 LYS A O 1
ATOM 1237 N N . ASP A 1 149 ? -21.092 -2.000 1.706 1.00 58.94 149 ASP A N 1
ATOM 1238 C CA . ASP A 1 149 ? -20.974 -2.342 0.283 1.00 58.94 149 ASP A CA 1
ATOM 1239 C C . ASP A 1 149 ? -21.053 -1.084 -0.599 1.00 58.94 149 ASP A C 1
ATOM 1241 O O . ASP A 1 149 ? -22.043 -0.327 -0.460 1.00 58.94 149 ASP A O 1
#

Secondary structure (DSSP, 8-state):
-PPPP--SSS--------SS--TT-----------GGG-HHHH-S-TTT-TTTT-EEPTT-SS-EEEE-TTSS------TTTTSPPPSS----EEEE-SSS------GGG---SS--S-S-GGG-PPPPP--STTT-SSS-----SS--

InterPro domains:
  IPR000859 CUB domain [PF00431] (72-148)
  IPR000859 CUB domain [PS01180] (63-149)
  IPR035914 Spermadhesin, CUB domain superfamily [G3DSA:2.60.120.290] (56-149)
  IPR035914 Spermadhesin, CUB domain superfamily [SSF49854] (63-147)
  IPR053207 Non-NMDA Glutamate Receptor Accessory Protein [PTHR47537] (2-149)

Foldseek 3Di:
DDQDADFLDPDDDDDDDDPDDDPPDDDDDDDDDDDPQRPCVQCNPCCVVPVALQADDDPPDRAEGEHEACPVPHRDDDAHSPVDDHDPPDDYHYHYDYPDPDDDDDDVVQADQWPFPPDPDPVPGDGDHDDDDCVVPVGTDDDDDPDDD

Radius of gyration: 18.04 Å; chains: 1; bounding box: 50×35×48 Å

Organism: Lygus hesperus (NCBI:txid30085)

Sequence (149 aa):
QPQTFISETSFVKLVFHVDNFTDQTYFSFDSRAEQQFDVYLRYGQHPELYPNRRGQIAPGTYCERTFTDCRLQTCYVQSPAYPGIYPRHLHCTYKLNTRQPFIKLYIENEEFNIDGQRCENIMTCPMRPISSGAEHCPYDYIKIYDGKD